Protein 5A1M (pdb70)

InterPro domains:
  IPR007122 Villin/Gelsolin [PR00597] (326-347)
  IPR007122 Villin/Gelsolin [PR00597] (415-431)
  IPR007122 Villin/Gelsolin [PR00597] (436-454)
  IPR007122 Villin/Gelsolin [PR00597] (469-489)
  IPR007122 Villin/Gelsolin [PR00597] (523-543)
  IPR007122 Villin/Gelsolin [PR00597] (582-601)
  IPR007122 Villin/Gelsolin [PR00597] (637-659)
  IPR007122 Villin/Gelsolin [PR00597] (666-685)
  IPR007122 Villin/Gelsolin [PTHR11977] (9-715)
  IPR007122 Villin/Gelsolin [SM00262] (17-114)
  IPR007122 Villin/Gelsolin [SM00262] (135-227)
  IPR007122 Villin/Gelsolin [SM00262] (252-347)
  IPR007122 Villin/Gelsolin [SM00262] (396-489)
  IPR007122 Villin/Gelsolin [SM00262] (510-596)
  IPR007122 Villin/Gelsolin [SM00262] (615-710)
  IPR007123 Gelsolin-like domain [PF00626] (28-107)
  IPR007123 Gelsolin-like domain [PF00626] (147-220)
  IPR007123 Gelsolin-like domain [PF00626] (264-340)
  IPR007123 Gelsolin-like domain [PF00626] (410-482)
  IPR007123 Gelsolin-like domain [PF00626] (526-590)

Structure (mmCIF, N/CA/C/O backbone):
data_5A1M
#
_entry.id   5A1M
#
_cell.length_a   92.510
_cell.length_b   92.510
_cell.length_c   68.910
_cell.angle_alpha   90.00
_cell.angle_beta   90.00
_cell.angle_gamma   90.00
#
_symmetry.space_group_name_H-M   'I 4 2 2'
#
loop_
_entity.id
_entity.type
_entity.pdbx_description
1 polymer ADSEVERIN
2 non-polymer 'CALCIUM ION'
3 water water
#
loop_
_atom_site.group_PDB
_atom_site.id
_atom_site.type_symbol
_atom_site.label_atom_id
_atom_site.label_alt_id
_atom_site.label_comp_id
_atom_site.label_asym_id
_atom_site.label_entity_id
_atom_site.label_seq_id
_atom_site.pdbx_PDB_ins_code
_atom_site.Cartn_x
_atom_site.Cartn_y
_atom_site.Cartn_z
_atom_site.occupancy
_atom_site.B_iso_or_equiv
_atom_site.auth_seq_id
_atom_site.auth_comp_id
_atom_site.auth_asym_id
_atom_site.auth_atom_id
_atom_site.pdbx_PDB_model_num
ATOM 1 N N . LYS A 1 1 ? 40.051 26.785 2.449 1.00 41.65 247 LYS A N 1
ATOM 2 C CA . LYS A 1 1 ? 38.941 27.737 2.559 1.00 40.00 247 LYS A CA 1
ATOM 3 C C . LYS A 1 1 ? 39.082 28.664 3.758 1.00 40.72 247 LYS A C 1
ATOM 4 O O . LYS A 1 1 ? 39.612 28.240 4.787 1.00 40.36 247 LYS A O 1
ATOM 10 N N . MET A 1 2 ? 38.630 29.935 3.624 1.00 34.42 248 MET A N 1
ATOM 11 C CA . MET A 1 2 ? 38.793 30.915 4.705 1.00 32.06 248 MET A CA 1
ATOM 12 C C . MET A 1 2 ? 37.531 31.139 5.562 1.00 31.41 248 MET A C 1
ATOM 13 O O . MET A 1 2 ? 36.471 31.527 5.068 1.00 31.82 248 MET A O 1
ATOM 18 N N . ALA A 1 3 ? 37.695 30.901 6.860 1.00 23.10 249 ALA A N 1
ATOM 19 C CA . ALA A 1 3 ? 36.661 31.037 7.873 1.00 20.60 249 ALA A CA 1
ATOM 20 C C . ALA A 1 3 ? 36.486 32.489 8.336 1.00 20.61 249 ALA A C 1
ATOM 21 O O . ALA A 1 3 ? 37.403 33.311 8.200 1.00 19.22 249 ALA A O 1
ATOM 23 N N . LYS A 1 4 ? 35.308 32.790 8.905 1.00 14.22 250 LYS A N 1
ATOM 24 C CA . LYS A 1 4 ? 34.993 34.106 9.450 1.00 13.48 250 LYS A CA 1
ATOM 25 C C . LYS A 1 4 ? 34.393 33.928 10.846 1.00 16.04 250 LYS A C 1
ATOM 26 O O . LYS A 1 4 ? 33.668 32.965 11.076 1.00 14.87 250 LYS A O 1
ATOM 32 N N . LEU A 1 5 ? 34.696 34.852 11.766 1.00 11.61 251 LEU A N 1
ATOM 33 C CA . LEU A 1 5 ? 34.220 34.794 13.142 1.00 10.66 251 LEU A CA 1
ATOM 34 C C . LEU A 1 5 ? 33.228 35.916 13.432 1.00 15.35 251 LEU A C 1
ATOM 35 O O . LEU A 1 5 ? 33.518 37.094 13.195 1.00 15.74 251 LEU A O 1
ATOM 40 N N . TYR A 1 6 ? 32.051 35.530 13.959 1.00 11.44 252 TYR A N 1
ATOM 41 C CA . TYR A 1 6 ? 30.966 36.448 14.290 1.00 10.85 252 TYR A CA 1
ATOM 42 C C . TYR A 1 6 ? 30.628 36.375 15.758 1.00 13.79 252 TYR A C 1
ATOM 43 O O . TYR A 1 6 ? 30.727 35.306 16.357 1.00 12.75 252 TYR A O 1
ATOM 52 N N . MET A 1 7 ? 30.167 37.494 16.320 1.00 10.63 253 MET A N 1
ATOM 53 C CA . MET A 1 7 ? 29.684 37.562 17.697 1.00 9.99 253 MET A CA 1
ATOM 54 C C . MET A 1 7 ? 28.158 37.674 17.678 1.00 14.37 253 MET A C 1
ATOM 55 O O . MET A 1 7 ? 27.600 38.398 16.856 1.00 14.80 253 MET A O 1
ATOM 60 N N . VAL A 1 8 ? 27.496 36.955 18.589 1.00 10.91 254 VAL A N 1
ATOM 61 C CA . VAL A 1 8 ? 26.050 36.988 18.790 1.00 10.95 254 VAL A CA 1
ATOM 62 C C . VAL A 1 8 ? 25.905 37.523 20.208 1.00 14.59 254 VAL A C 1
ATOM 63 O O . VAL A 1 8 ? 26.353 36.879 21.167 1.00 12.30 254 VAL A O 1
ATOM 67 N N . SER A 1 9 ? 25.333 38.736 20.338 1.00 12.59 255 SER A N 1
ATOM 68 C CA . SER A 1 9 ? 25.211 39.410 21.631 1.00 12.81 255 SER A CA 1
ATOM 69 C C . SER A 1 9 ? 24.017 40.359 21.688 1.00 16.93 255 SER A C 1
ATOM 70 O O . SER A 1 9 ? 23.657 40.957 20.675 1.00 16.49 255 SER A O 1
ATOM 73 N N . ASP A 1 10 ? 23.421 40.511 22.883 1.00 14.45 256 ASP A N 1
ATOM 74 C CA . ASP A 1 10 ? 22.345 41.484 23.104 1.00 15.16 256 ASP A CA 1
ATOM 75 C C . ASP A 1 10 ? 22.781 42.553 24.121 1.00 19.42 256 ASP A C 1
ATOM 76 O O . ASP A 1 10 ? 21.946 43.302 24.650 1.00 19.11 256 ASP A O 1
ATOM 81 N 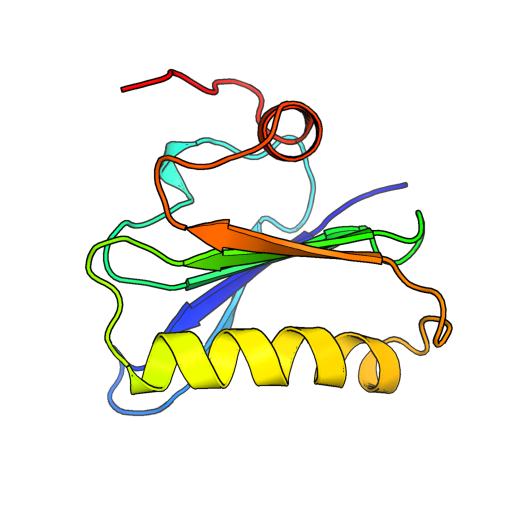N . ALA A 1 11 ? 24.103 42.622 24.378 1.00 15.97 257 ALA A N 1
ATOM 82 C CA . ALA A 1 11 ? 24.716 43.564 25.318 1.00 16.74 257 ALA A CA 1
ATOM 83 C C . ALA A 1 11 ? 24.458 45.034 24.935 1.00 21.06 257 ALA A C 1
ATOM 84 O O . ALA A 1 11 ? 24.522 45.905 25.802 1.00 21.81 257 ALA A O 1
ATOM 86 N N . SER A 1 12 ? 24.119 45.293 23.653 1.00 17.45 258 SER A N 1
ATOM 87 C CA . SER A 1 12 ? 23.801 46.631 23.140 1.00 17.92 258 SER A CA 1
ATOM 88 C C . SER A 1 12 ? 22.341 47.053 23.368 1.00 22.97 258 SER A C 1
ATOM 89 O O . SER A 1 12 ? 21.974 48.181 23.024 1.00 22.65 258 SER A O 1
ATOM 92 N N . GLY A 1 13 ? 21.522 46.153 23.905 1.00 20.67 259 GLY A N 1
ATOM 93 C CA . GLY A 1 13 ? 20.104 46.423 24.132 1.00 22.28 259 GLY A CA 1
ATOM 94 C C . GLY A 1 13 ? 19.206 45.755 23.109 1.00 26.14 259 GLY A C 1
ATOM 95 O O . GLY A 1 13 ? 17.978 45.803 23.229 1.00 27.29 259 GLY A O 1
ATOM 96 N N . SER A 1 14 ? 19.820 45.145 22.081 1.00 21.03 260 SER A N 1
ATOM 97 C CA . SER A 1 14 ? 19.140 44.369 21.047 1.00 20.25 260 SER A CA 1
ATOM 98 C C . SER A 1 14 ? 20.074 43.271 20.552 1.00 19.95 260 SER A C 1
ATOM 99 O O . SER A 1 14 ? 21.293 43.429 20.617 1.00 18.14 260 SER A O 1
ATOM 102 N N . MET A 1 15 ? 19.505 42.161 20.064 1.00 15.23 261 MET A N 1
ATOM 103 C CA . MET A 1 15 ? 20.283 41.026 19.577 1.00 13.29 261 MET A CA 1
ATOM 104 C C . MET A 1 15 ? 20.962 41.355 18.248 1.00 19.06 261 MET A C 1
ATOM 105 O O . MET A 1 15 ? 20.286 41.626 17.254 1.00 19.75 261 MET A O 1
ATOM 110 N N . ARG A 1 16 ? 22.299 41.316 18.241 1.00 15.50 262 ARG A N 1
ATOM 111 C CA . ARG A 1 16 ? 23.097 41.636 17.067 1.00 15.35 262 ARG A CA 1
ATOM 112 C C . ARG A 1 16 ? 24.081 40.515 16.717 1.00 16.98 262 ARG A C 1
ATOM 113 O O . ARG A 1 16 ? 24.672 39.889 17.599 1.00 15.52 262 ARG A O 1
ATOM 121 N N . VAL A 1 17 ? 24.278 40.309 15.418 1.00 13.40 263 VAL A N 1
ATOM 122 C CA . VAL A 1 17 ? 25.263 39.394 14.851 1.00 12.43 263 VAL A CA 1
ATOM 123 C C . VAL A 1 17 ? 26.262 40.322 14.154 1.00 16.81 263 VAL A C 1
ATOM 124 O O . VAL A 1 17 ? 25.900 41.009 13.190 1.00 15.97 263 VAL A O 1
ATOM 128 N N . THR A 1 18 ? 27.489 40.391 14.682 1.00 13.72 264 THR A N 1
ATOM 129 C CA . THR A 1 18 ? 28.521 41.290 14.169 1.00 13.76 264 THR A CA 1
ATOM 130 C C . THR A 1 18 ? 29.788 40.537 13.810 1.00 17.30 264 THR A C 1
ATOM 131 O O . THR A 1 18 ? 30.085 39.515 14.419 1.00 15.02 264 THR A O 1
ATOM 135 N N . VAL A 1 19 ? 30.553 41.054 12.839 1.00 15.07 265 VAL A N 1
ATOM 136 C CA . VAL A 1 19 ? 31.811 40.432 12.425 1.00 14.88 265 VAL A CA 1
ATOM 137 C C . VAL A 1 19 ? 32.900 40.843 13.408 1.00 18.29 265 VAL A C 1
ATOM 138 O O . VAL A 1 19 ? 33.069 42.026 13.674 1.00 17.78 265 VAL A O 1
ATOM 142 N N . VAL A 1 20 ? 33.634 39.881 13.953 1.00 15.20 266 VAL A N 1
ATOM 143 C CA . VAL A 1 20 ? 34.727 40.230 14.865 1.00 16.01 266 VAL A CA 1
ATOM 144 C C . VAL A 1 20 ? 36.102 39.919 14.243 1.00 19.62 266 VAL A C 1
ATOM 145 O O . VAL A 1 20 ? 37.098 40.525 14.636 1.00 19.17 266 VAL A O 1
ATOM 149 N N . ALA A 1 21 ? 36.152 39.004 13.255 1.00 16.48 267 ALA A N 1
ATOM 150 C CA . ALA A 1 21 ? 37.393 38.666 12.542 1.00 16.58 267 ALA A CA 1
ATOM 151 C C . ALA A 1 21 ? 37.060 38.162 11.147 1.00 20.66 267 ALA A C 1
ATOM 152 O O . ALA A 1 21 ? 36.316 37.193 10.989 1.00 18.04 267 ALA A O 1
ATOM 154 N N . GLU A 1 22 ? 37.574 38.867 10.129 1.00 19.72 268 GLU A N 1
ATOM 155 C CA . GLU A 1 22 ? 37.297 38.562 8.727 1.00 20.56 268 GLU A CA 1
ATOM 156 C C . GLU A 1 22 ? 37.893 37.258 8.251 1.00 26.96 268 GLU A C 1
ATOM 157 O O . GLU A 1 22 ? 37.282 36.572 7.430 1.00 28.00 268 GLU A O 1
ATOM 163 N N . GLU A 1 23 ? 39.096 36.915 8.745 1.00 24.20 269 GLU A N 1
ATOM 164 C CA . GLU A 1 23 ? 39.795 35.705 8.333 1.00 24.41 269 GLU A CA 1
ATOM 165 C C . GLU A 1 23 ? 40.540 35.024 9.460 1.00 27.51 269 GLU A C 1
ATOM 166 O O . GLU A 1 23 ? 41.096 35.680 10.352 1.00 26.43 269 GLU A O 1
ATOM 172 N N . ASN A 1 24 ? 40.621 33.694 9.356 1.00 23.99 270 ASN A N 1
ATOM 173 C CA . ASN A 1 24 ? 41.400 32.866 10.264 1.00 23.73 270 ASN A CA 1
ATOM 174 C C . ASN A 1 24 ? 42.884 32.926 9.814 1.00 27.92 270 ASN A C 1
ATOM 175 O O . ASN A 1 24 ? 43.135 33.253 8.658 1.00 28.18 270 ASN A O 1
ATOM 180 N N . PRO A 1 25 ? 43.876 32.652 10.686 1.00 24.33 271 PRO A N 1
ATOM 181 C CA . PRO A 1 25 ? 43.768 32.228 12.093 1.00 22.84 271 PRO A CA 1
ATOM 182 C C . PRO A 1 25 ? 43.283 33.329 13.015 1.00 22.79 271 PRO A C 1
ATOM 183 O O . PRO A 1 25 ? 43.602 34.508 12.828 1.00 22.53 271 PRO A O 1
ATOM 187 N N . PHE A 1 26 ? 42.469 32.930 13.986 1.00 16.06 272 PHE A N 1
ATOM 188 C CA . PHE A 1 26 ? 41.890 33.836 14.965 1.00 14.59 272 PHE A CA 1
ATOM 189 C C . PHE A 1 26 ? 42.735 33.839 16.229 1.00 18.87 272 PHE A C 1
ATOM 190 O O . PHE A 1 26 ? 43.605 32.988 16.390 1.00 18.82 272 PHE A O 1
ATOM 198 N N . SER A 1 27 ? 42.477 34.803 17.122 1.00 15.79 273 SER A N 1
ATOM 199 C CA . SER A 1 27 ? 43.132 34.894 18.424 1.00 15.31 273 SER A CA 1
ATOM 200 C C . SER A 1 27 ? 42.123 34.429 19.464 1.00 18.19 273 SER A C 1
ATOM 201 O O . SER A 1 27 ? 40.944 34.775 19.370 1.00 17.13 273 SER A O 1
ATOM 204 N N . MET A 1 28 ? 42.572 33.622 20.437 1.00 14.85 274 MET A N 1
ATOM 205 C CA . MET A 1 28 ? 41.696 33.089 21.476 1.00 14.29 274 MET A CA 1
ATOM 206 C C . MET A 1 28 ? 40.953 34.199 22.248 1.00 19.25 274 MET A C 1
ATOM 207 O O . MET A 1 28 ? 39.793 34.002 22.609 1.00 18.60 274 MET A O 1
ATOM 212 N N . ALA A 1 29 ? 41.605 35.372 22.443 1.00 17.26 275 ALA A N 1
ATOM 213 C CA . ALA A 1 29 ? 41.048 36.531 23.161 1.00 18.06 275 ALA A CA 1
ATOM 214 C C . ALA A 1 29 ? 39.779 37.101 22.508 1.00 20.04 275 ALA A C 1
ATOM 215 O O . ALA A 1 29 ? 39.015 37.807 23.170 1.00 19.29 275 ALA A O 1
ATOM 217 N N . MET A 1 30 ? 39.552 36.785 21.217 1.00 15.37 276 MET A N 1
ATOM 218 C CA . MET A 1 30 ? 38.361 37.212 20.481 1.00 14.26 276 MET A CA 1
ATOM 219 C C . MET A 1 30 ? 37.093 36.573 21.063 1.00 17.83 276 MET A C 1
ATOM 220 O O . MET A 1 30 ? 36.022 37.154 20.952 1.00 16.78 276 MET A O 1
ATOM 225 N N . LEU A 1 31 ? 37.215 35.385 21.685 1.00 14.79 277 LEU A N 1
ATOM 226 C CA . LEU A 1 31 ? 36.079 34.692 22.295 1.00 13.75 277 LEU A CA 1
ATOM 227 C C . LEU A 1 31 ? 35.822 35.253 23.689 1.00 20.07 277 LEU A C 1
ATOM 228 O O . LEU A 1 31 ? 36.599 35.009 24.617 1.00 23.41 277 LEU A O 1
ATOM 233 N N . LEU A 1 32 ? 34.756 36.045 23.823 1.00 14.60 278 LEU A N 1
ATOM 234 C CA . LEU A 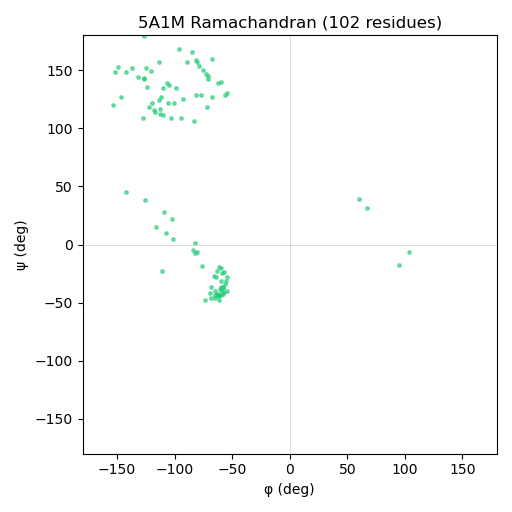1 32 ? 34.387 36.686 25.086 1.00 13.85 278 LEU A CA 1
ATOM 235 C C . LEU A 1 32 ? 33.415 35.814 25.845 1.00 15.15 278 LEU A C 1
ATOM 236 O O . LEU A 1 32 ? 32.372 35.445 25.307 1.00 13.34 278 LEU A O 1
ATOM 241 N N . SER A 1 33 ? 33.751 35.490 27.109 1.00 12.01 279 SER A N 1
ATOM 242 C CA . SER A 1 33 ? 32.932 34.626 27.962 1.00 11.71 279 SER A CA 1
ATOM 243 C C . SER A 1 33 ? 31.472 35.063 28.133 1.00 15.90 279 SER A C 1
ATOM 244 O O . SER A 1 33 ? 30.614 34.219 28.365 1.00 15.21 279 SER A O 1
ATOM 247 N N . GLU A 1 34 ? 31.188 36.372 28.019 1.00 13.48 280 GLU A N 1
ATOM 248 C CA . GLU A 1 34 ? 29.840 36.927 28.198 1.00 13.19 280 GLU A CA 1
ATOM 249 C C . GLU A 1 34 ? 28.945 36.816 26.956 1.00 15.22 280 GLU A C 1
ATOM 250 O O . GLU A 1 34 ? 27.771 37.176 27.029 1.00 15.51 280 GLU A O 1
ATOM 256 N N . GLU A 1 35 ? 29.503 36.379 25.804 1.00 11.43 281 GLU A N 1
ATOM 257 C CA . GLU A 1 35 ? 28.757 36.336 24.543 1.00 10.26 281 GLU A CA 1
ATOM 258 C C . GLU A 1 35 ? 28.795 34.973 23.869 1.00 13.52 281 GLU A C 1
ATOM 259 O O . GLU A 1 35 ? 29.432 34.055 24.362 1.00 12.78 281 GLU A O 1
ATOM 265 N N . CYS A 1 36 ? 28.117 34.859 22.714 1.00 10.51 282 CYS A N 1
ATOM 266 C CA . CYS A 1 36 ? 28.161 33.674 21.875 1.00 9.74 282 CYS A CA 1
ATOM 267 C C . CYS A 1 36 ? 28.847 34.058 20.582 1.00 12.83 282 CYS A C 1
ATOM 268 O O . CYS A 1 36 ? 28.926 35.249 20.241 1.00 12.19 282 CYS A O 1
ATOM 271 N N . PHE A 1 37 ? 29.412 33.065 19.895 1.00 8.55 283 PHE A N 1
ATOM 272 C CA . PHE A 1 37 ? 30.129 33.303 18.655 1.00 8.66 283 PHE A CA 1
ATOM 273 C C . PHE A 1 37 ? 29.777 32.252 17.619 1.00 12.56 283 PHE A C 1
ATOM 274 O O . PHE A 1 37 ? 29.432 31.130 17.975 1.00 12.51 283 PHE A O 1
ATOM 282 N N . ILE A 1 38 ? 29.860 32.627 16.340 1.00 9.30 284 ILE A N 1
ATOM 283 C CA . ILE A 1 38 ? 29.658 31.722 15.216 1.00 9.49 284 ILE A CA 1
ATOM 284 C C . ILE A 1 38 ? 30.957 31.722 14.432 1.00 12.45 284 ILE A C 1
ATOM 285 O O . ILE A 1 38 ? 31.407 32.782 13.992 1.00 12.60 284 ILE A O 1
ATOM 290 N N . LEU A 1 39 ? 31.567 30.549 14.274 1.00 9.12 285 LEU A N 1
ATOM 291 C CA . LEU A 1 39 ? 32.756 30.428 13.436 1.00 9.53 285 LEU A CA 1
ATOM 292 C C . LEU A 1 39 ? 32.247 29.785 12.152 1.00 13.22 285 LEU A C 1
ATOM 293 O O . LEU A 1 39 ? 31.835 28.617 12.148 1.00 12.67 285 LEU A O 1
ATOM 298 N N . ASP A 1 40 ? 32.203 30.578 11.078 1.00 9.96 286 ASP A N 1
ATOM 299 C CA . ASP A 1 40 ? 31.700 30.117 9.801 1.00 10.00 286 ASP A CA 1
ATOM 300 C C . ASP A 1 40 ? 32.785 29.617 8.868 1.00 14.34 286 ASP A C 1
ATOM 301 O O . ASP A 1 40 ? 33.543 30.404 8.307 1.00 14.64 286 ASP A O 1
ATOM 306 N N . HIS A 1 41 ? 32.815 28.300 8.656 1.00 11.88 287 HIS A N 1
ATOM 307 C CA . HIS A 1 41 ? 33.690 27.668 7.672 1.00 12.59 287 HIS A CA 1
ATOM 308 C C . HIS A 1 41 ? 32.799 26.823 6.743 1.00 15.86 287 HIS A C 1
ATOM 309 O O . HIS A 1 41 ? 33.170 25.712 6.353 1.00 14.75 287 HI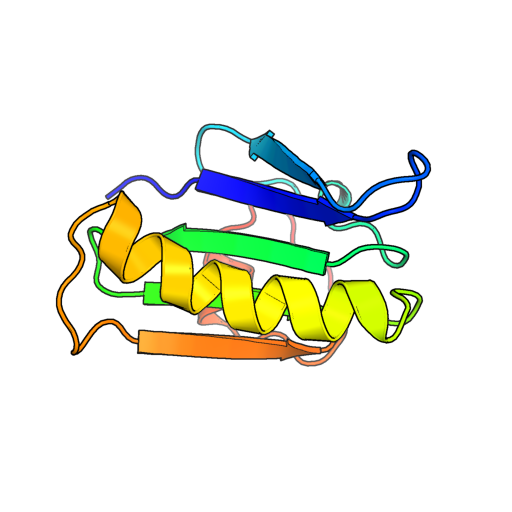S A O 1
ATOM 316 N N . GLY A 1 42 ? 31.612 27.361 6.439 1.00 13.48 288 GLY A N 1
ATOM 317 C CA . GLY A 1 42 ? 30.584 26.731 5.619 1.00 13.60 288 GLY A CA 1
ATOM 318 C C . GLY A 1 42 ? 31.046 26.295 4.244 1.00 18.45 288 GLY A C 1
ATOM 319 O O . GLY A 1 42 ? 30.544 25.300 3.723 1.00 17.41 288 GLY A O 1
ATOM 320 N N . ALA A 1 43 ? 32.008 27.018 3.638 1.00 17.08 289 ALA A N 1
ATOM 321 C CA . ALA A 1 43 ? 32.527 26.643 2.314 1.00 18.58 289 ALA A CA 1
ATOM 322 C C . ALA A 1 43 ? 33.237 25.277 2.400 1.00 22.56 289 ALA A C 1
ATOM 323 O O . ALA A 1 43 ? 33.238 24.529 1.425 1.00 22.97 289 ALA A O 1
ATOM 325 N N . ALA A 1 44 ? 33.782 24.943 3.593 1.00 17.63 290 ALA A N 1
ATOM 326 C CA . ALA A 1 44 ? 34.422 23.666 3.887 1.00 17.72 290 ALA A CA 1
ATOM 327 C C . ALA A 1 44 ? 33.486 22.753 4.705 1.00 20.47 290 ALA A C 1
ATOM 328 O O . ALA A 1 44 ? 33.949 21.810 5.359 1.00 20.09 290 ALA A O 1
ATOM 330 N N . LYS A 1 45 ? 32.158 23.025 4.636 1.00 15.98 291 LYS A N 1
ATOM 331 C CA . LYS A 1 45 ? 31.085 22.220 5.229 1.00 15.64 291 LYS A CA 1
ATOM 332 C C . LYS A 1 45 ? 31.048 22.185 6.764 1.00 17.41 291 LYS A C 1
ATOM 333 O O . LYS A 1 45 ? 30.607 21.188 7.356 1.00 17.30 291 LYS A O 1
ATOM 339 N N . GLN A 1 46 ? 31.467 23.268 7.413 1.00 12.61 292 GLN A N 1
ATOM 340 C CA . GLN A 1 46 ? 31.513 23.266 8.865 1.00 12.54 292 GLN A CA 1
ATOM 341 C C . GLN A 1 46 ? 31.212 24.631 9.479 1.00 14.54 292 GLN A C 1
ATOM 342 O O . GLN A 1 46 ? 31.835 25.619 9.132 1.00 13.75 292 GLN A O 1
ATOM 348 N N . ILE A 1 47 ? 30.263 24.666 10.404 1.00 10.11 293 ILE A N 1
ATOM 349 C CA . ILE A 1 47 ? 29.915 25.855 11.181 1.00 8.76 293 ILE A CA 1
ATOM 350 C C . ILE A 1 47 ? 29.985 25.458 12.662 1.00 12.50 293 ILE A C 1
ATOM 351 O O . ILE A 1 47 ? 29.598 24.344 13.023 1.00 11.45 293 ILE A O 1
ATOM 356 N N . PHE A 1 48 ? 30.468 26.371 13.513 1.00 10.04 294 PHE A N 1
ATOM 357 C CA . PHE A 1 48 ? 30.548 26.116 14.946 1.00 10.21 294 PHE A CA 1
ATOM 358 C C . PHE A 1 48 ? 29.798 27.197 15.704 1.00 12.05 294 PHE A C 1
ATOM 359 O O . PHE A 1 48 ? 29.960 28.385 15.416 1.00 11.61 294 PHE A O 1
ATOM 367 N N . VAL A 1 49 ? 29.008 26.785 16.693 1.00 9.43 295 VAL A N 1
ATOM 368 C CA . VAL A 1 49 ? 28.324 27.699 17.596 1.00 8.76 295 VAL A CA 1
ATOM 369 C C . VAL A 1 49 ? 29.123 27.580 18.888 1.00 13.69 295 VAL A C 1
ATOM 370 O O . VAL A 1 49 ? 29.218 26.487 19.446 1.00 13.69 295 VAL A O 1
ATOM 374 N N . TRP A 1 50 ? 29.664 28.692 19.376 1.00 9.98 296 TRP A N 1
ATOM 375 C CA . TRP A 1 50 ? 30.422 28.697 20.630 1.00 10.53 296 TRP A CA 1
ATOM 376 C C . TRP A 1 50 ? 29.634 29.513 21.650 1.00 13.29 296 TRP A C 1
ATOM 377 O O . TRP A 1 50 ? 29.291 30.667 21.382 1.00 12.03 296 TRP A O 1
ATOM 388 N N . LYS A 1 51 ? 29.322 28.907 22.800 1.00 9.90 297 LYS A N 1
ATOM 389 C CA . LYS A 1 51 ? 28.525 29.570 23.824 1.00 9.82 297 LYS A CA 1
ATOM 390 C C . LYS A 1 51 ? 29.343 29.918 25.067 1.00 14.49 297 LYS A C 1
ATOM 391 O O . LYS A 1 51 ? 29.747 29.023 25.827 1.00 13.85 297 LYS A O 1
ATOM 397 N N . GLY A 1 52 ? 29.546 31.211 25.279 1.00 11.98 298 GLY A N 1
ATOM 398 C CA . GLY A 1 52 ? 30.274 31.708 26.434 1.00 12.10 298 GLY A CA 1
ATOM 399 C C . GLY A 1 52 ? 29.599 31.279 27.717 1.00 16.64 298 GLY A C 1
ATOM 400 O O . GLY A 1 52 ? 28.368 31.263 27.795 1.00 16.16 298 GLY A O 1
ATOM 401 N N . LYS A 1 53 ? 30.397 30.895 28.722 1.00 14.73 299 LYS A N 1
ATOM 402 C CA . LYS A 1 53 ? 29.868 30.429 30.015 1.00 14.51 299 LYS A CA 1
ATOM 403 C C . LYS A 1 53 ? 28.984 31.477 30.709 1.00 19.04 299 LYS A C 1
ATOM 404 O O . LYS A 1 53 ? 28.136 31.120 31.523 1.00 19.49 299 LYS A O 1
ATOM 410 N N . ASP A 1 54 ? 29.198 32.763 30.383 1.00 15.85 300 ASP A N 1
ATOM 411 C CA . ASP A 1 54 ? 28.465 33.873 30.964 1.00 16.53 300 ASP A CA 1
ATOM 412 C C . ASP A 1 54 ? 27.460 34.512 29.982 1.00 18.80 300 ASP A C 1
ATOM 413 O O . ASP A 1 54 ? 26.860 35.534 30.311 1.00 18.09 300 ASP A O 1
ATOM 418 N N . ALA A 1 55 ? 27.228 33.869 28.811 1.00 14.10 301 ALA A N 1
ATOM 419 C CA . ALA A 1 55 ? 26.226 34.334 27.858 1.00 13.18 301 ALA A CA 1
ATOM 420 C C . ALA A 1 55 ? 24.848 34.026 28.442 1.00 16.87 301 ALA A C 1
ATOM 421 O O . ALA A 1 55 ? 24.694 33.059 29.195 1.00 16.65 301 ALA A O 1
ATOM 423 N N . ASN A 1 56 ? 23.871 34.884 28.154 1.00 13.06 302 ASN A N 1
ATOM 424 C CA . ASN A 1 56 ? 22.531 34.725 28.688 1.00 13.52 302 ASN A CA 1
ATOM 425 C C . ASN A 1 56 ? 21.659 33.767 27.838 1.00 16.95 302 ASN A C 1
ATOM 426 O O . ASN A 1 56 ? 22.041 33.470 26.700 1.00 15.46 302 ASN A O 1
ATOM 431 N N . PRO A 1 57 ? 20.494 33.292 28.344 1.00 14.98 303 PRO A N 1
ATOM 432 C CA . PRO A 1 57 ? 19.670 32.359 27.551 1.00 14.93 303 PRO A CA 1
ATOM 433 C C . PRO A 1 57 ? 19.225 32.879 26.181 1.00 16.69 303 PRO A C 1
ATOM 434 O O . PRO A 1 57 ? 19.177 32.094 25.234 1.00 14.52 303 PRO A O 1
ATOM 438 N N . GLN A 1 58 ? 18.904 34.188 26.069 1.00 13.82 304 GLN A N 1
ATOM 439 C CA . GLN A 1 58 ? 18.479 34.802 24.801 1.00 13.55 304 GLN A CA 1
ATOM 440 C C . GLN A 1 58 ? 19.592 34.703 23.760 1.00 15.35 304 GLN A C 1
ATOM 441 O O . GLN A 1 58 ? 19.330 34.366 22.610 1.00 13.77 304 GLN A O 1
ATOM 447 N N . GLU A 1 59 ? 20.840 34.986 24.170 1.00 11.61 305 GLU A N 1
ATOM 448 C CA . GLU A 1 59 ? 22.010 34.923 23.289 1.00 10.91 305 GLU A CA 1
ATOM 449 C C . GLU A 1 59 ? 22.273 33.493 22.831 1.00 13.90 305 GLU A C 1
ATOM 450 O O . GLU A 1 59 ? 22.542 33.266 21.657 1.00 12.21 305 GLU A O 1
ATOM 456 N N . ARG A 1 60 ? 22.171 32.528 23.765 1.00 12.00 306 ARG A N 1
ATOM 457 C CA . ARG A 1 60 ? 22.394 31.110 23.479 1.00 10.89 306 ARG A CA 1
ATOM 458 C C . ARG A 1 60 ? 21.391 30.601 22.441 1.00 13.89 306 ARG A C 1
ATOM 459 O O . ARG A 1 60 ? 21.799 29.948 21.480 1.00 13.30 306 ARG A O 1
ATOM 467 N N . LYS A 1 61 ? 20.096 30.963 22.592 1.00 10.55 307 LYS A N 1
ATOM 468 C CA . LYS A 1 61 ? 19.044 30.600 21.633 1.00 10.99 307 LYS A CA 1
ATOM 469 C C . LYS A 1 61 ? 19.278 31.268 20.275 1.00 14.28 307 LYS A C 1
ATOM 470 O O . LYS A 1 61 ? 19.170 30.604 19.243 1.00 13.34 307 LYS A O 1
ATOM 476 N N . ALA A 1 62 ? 19.590 32.587 20.282 1.00 11.47 308 ALA A N 1
ATOM 477 C CA . ALA A 1 62 ? 19.860 33.358 19.069 1.00 11.68 308 ALA A CA 1
ATOM 478 C C . ALA A 1 62 ? 21.045 32.789 18.299 1.00 13.83 308 ALA A C 1
ATOM 479 O O . ALA A 1 62 ? 20.968 32.716 17.077 1.00 12.35 308 ALA A O 1
ATOM 481 N N . ALA A 1 63 ? 22.118 32.351 18.998 1.00 10.38 309 ALA A N 1
ATOM 482 C CA . ALA A 1 63 ? 23.300 31.766 18.346 1.00 10.26 309 ALA A CA 1
ATOM 483 C C . ALA A 1 63 ? 22.938 30.462 17.604 1.00 12.82 309 ALA A C 1
ATOM 484 O O . ALA A 1 63 ? 23.357 30.278 16.465 1.00 11.86 309 ALA A O 1
ATOM 486 N N . MET A 1 64 ? 22.109 29.601 18.231 1.00 9.82 310 MET A N 1
ATOM 487 C CA . MET A 1 64 ? 21.638 28.343 17.630 1.00 9.40 310 MET A CA 1
ATOM 488 C C . MET A 1 64 ? 20.833 28.637 16.351 1.00 13.41 310 MET A C 1
ATOM 489 O O . MET A 1 64 ? 21.110 28.062 15.297 1.00 12.64 310 MET A O 1
ATOM 494 N N . LYS A 1 65 ? 19.890 29.584 16.437 1.00 10.79 311 LYS A N 1
ATOM 495 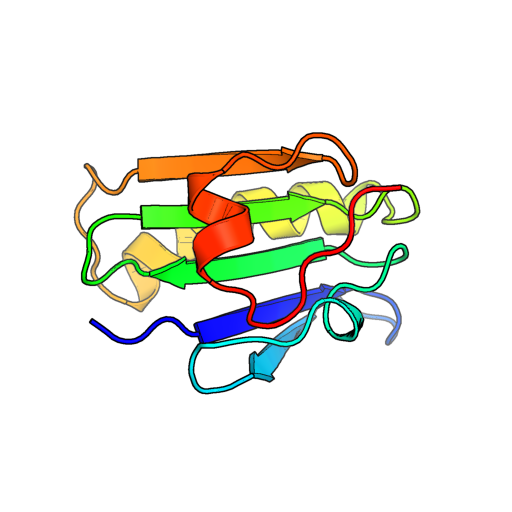C CA . LYS A 1 65 ? 19.068 30.011 15.301 1.00 11.45 311 LYS A CA 1
ATOM 496 C C . LYS A 1 65 ? 19.942 30.609 14.191 1.00 13.82 311 LYS A C 1
ATOM 497 O O . LYS A 1 65 ? 19.744 30.259 13.029 1.00 13.71 311 LYS A O 1
ATOM 503 N N . THR A 1 66 ? 20.935 31.461 14.552 1.00 10.76 312 THR A N 1
ATOM 504 C CA . THR A 1 66 ? 21.847 32.121 13.602 1.00 10.84 312 THR A CA 1
ATOM 505 C C . THR A 1 66 ? 22.636 31.128 12.739 1.00 14.18 312 THR A C 1
ATOM 506 O O . THR A 1 66 ? 22.750 31.353 11.533 1.00 12.54 312 THR A O 1
ATOM 510 N N . ALA A 1 67 ? 23.155 30.030 13.336 1.00 11.61 313 ALA A N 1
ATOM 511 C CA . ALA A 1 67 ? 23.901 29.014 12.593 1.00 12.08 313 ALA A CA 1
ATOM 512 C C . ALA A 1 67 ? 23.045 28.448 11.460 1.00 14.34 313 ALA A C 1
ATOM 513 O O . ALA A 1 67 ? 23.526 28.278 10.340 1.00 13.20 313 ALA A O 1
ATOM 515 N N . GLU A 1 68 ? 21.749 28.221 11.747 1.00 11.58 314 GLU A N 1
ATOM 516 C CA . GLU A 1 68 ? 20.790 27.732 10.771 1.00 12.52 314 GLU A CA 1
ATOM 517 C C . GLU A 1 68 ? 20.506 28.801 9.713 1.00 16.23 314 GLU A C 1
ATOM 518 O O . GLU A 1 68 ? 20.473 28.488 8.525 1.00 15.91 314 GLU A O 1
ATOM 524 N N . GLU A 1 69 ? 20.369 30.071 10.134 1.00 13.91 315 GLU A N 1
ATOM 525 C CA . GLU A 1 69 ? 20.153 31.191 9.212 1.00 14.58 315 GLU A CA 1
ATOM 526 C C . GLU A 1 69 ? 21.296 31.333 8.215 1.00 17.60 315 GLU A C 1
ATOM 527 O O . GLU A 1 69 ? 21.050 31.670 7.059 1.00 16.70 315 GLU A O 1
ATOM 533 N N . PHE A 1 70 ? 22.542 31.067 8.659 1.00 14.45 316 PHE A N 1
ATOM 534 C CA . PHE A 1 70 ? 23.730 31.131 7.798 1.00 14.81 316 PHE A CA 1
ATOM 535 C C . PHE A 1 70 ? 23.620 30.197 6.594 1.00 17.54 316 PHE A C 1
ATOM 536 O O . PHE A 1 70 ? 24.026 30.560 5.494 1.00 16.34 316 PHE A O 1
ATOM 544 N N . LEU A 1 71 ? 23.032 29.008 6.789 1.00 15.72 317 LEU A N 1
ATOM 545 C CA . LEU A 1 71 ? 22.832 28.051 5.693 1.00 16.88 317 LEU A CA 1
ATOM 546 C C . LEU A 1 71 ? 21.973 28.670 4.595 1.00 20.41 317 LEU A C 1
ATOM 547 O O . LEU A 1 71 ? 22.318 28.563 3.420 1.00 19.18 317 LEU A O 1
ATOM 552 N N . GLN A 1 72 ? 20.896 29.373 4.985 1.00 17.06 318 GLN A N 1
ATOM 553 C CA . GLN A 1 72 ? 20.000 30.040 4.048 1.00 18.36 318 GLN A CA 1
ATOM 554 C C . GLN A 1 72 ? 20.633 31.287 3.444 1.00 23.06 318 GLN A C 1
ATOM 555 O O . GLN A 1 72 ? 20.606 31.455 2.226 1.00 24.14 318 GLN A O 1
ATOM 561 N N . GLN A 1 73 ? 21.227 32.140 4.295 1.00 18.85 319 GLN A N 1
ATOM 562 C CA . GLN A 1 73 ? 21.842 33.403 3.904 1.00 19.25 319 GLN A CA 1
ATOM 563 C C . GLN A 1 73 ? 23.051 33.243 3.002 1.00 22.78 319 GLN A C 1
ATOM 564 O O . GLN A 1 73 ? 23.178 34.016 2.065 1.00 21.82 319 GLN A O 1
ATOM 570 N N . MET A 1 74 ? 23.909 32.244 3.251 1.00 19.40 320 MET A N 1
ATOM 571 C CA . MET A 1 74 ? 25.103 32.019 2.424 1.00 20.84 320 MET A CA 1
ATOM 572 C C . MET A 1 74 ? 24.943 30.883 1.413 1.00 20.59 320 MET A C 1
ATOM 573 O O . MET A 1 74 ? 25.897 30.546 0.714 1.00 19.05 320 MET A O 1
ATOM 578 N N . ASN A 1 75 ? 23.737 30.312 1.328 1.00 15.45 321 ASN A N 1
ATOM 579 C CA . ASN A 1 75 ? 23.388 29.219 0.417 1.00 15.71 321 ASN A CA 1
ATOM 580 C C . ASN A 1 75 ? 24.251 27.950 0.654 1.00 18.78 321 ASN A C 1
ATOM 581 O O . ASN A 1 75 ? 24.632 27.271 -0.302 1.00 18.45 321 ASN A O 1
ATOM 586 N N . TYR A 1 76 ? 24.536 27.619 1.935 1.00 13.90 322 TYR A N 1
ATOM 587 C CA . TYR A 1 76 ? 25.278 26.391 2.230 1.00 13.55 322 TYR A CA 1
ATOM 588 C C . TYR A 1 76 ? 24.303 25.221 2.134 1.00 17.23 322 TYR A C 1
ATOM 589 O O . TYR A 1 76 ? 23.106 25.411 2.337 1.00 16.97 322 TYR A O 1
ATOM 598 N N . SER A 1 77 ? 24.807 24.018 1.832 1.00 13.95 323 SER A N 1
ATOM 599 C CA . SER A 1 77 ? 23.947 22.843 1.708 1.00 14.94 323 SER A CA 1
ATOM 600 C C . SER A 1 77 ? 23.343 22.425 3.049 1.00 18.27 323 SER A C 1
ATOM 601 O O . SER A 1 77 ? 23.867 22.773 4.101 1.00 16.45 323 SER A O 1
ATOM 604 N N . LYS A 1 78 ? 22.249 21.654 2.997 1.00 18.04 324 LYS A N 1
ATOM 605 C CA . LYS A 1 78 ? 21.569 21.130 4.184 1.00 17.80 324 LYS A CA 1
ATOM 606 C C . LYS A 1 78 ? 22.463 20.189 4.983 1.00 22.78 324 LYS A C 1
ATOM 607 O O . LYS A 1 78 ? 22.228 19.998 6.171 1.00 24.09 324 LYS A O 1
ATOM 613 N N . ASN A 1 79 ? 23.478 19.601 4.333 1.00 19.33 325 ASN A N 1
ATOM 614 C CA . ASN A 1 79 ? 24.421 18.666 4.950 1.00 19.41 325 ASN A CA 1
ATOM 615 C C . ASN A 1 79 ? 25.563 19.332 5.705 1.00 21.50 325 ASN A C 1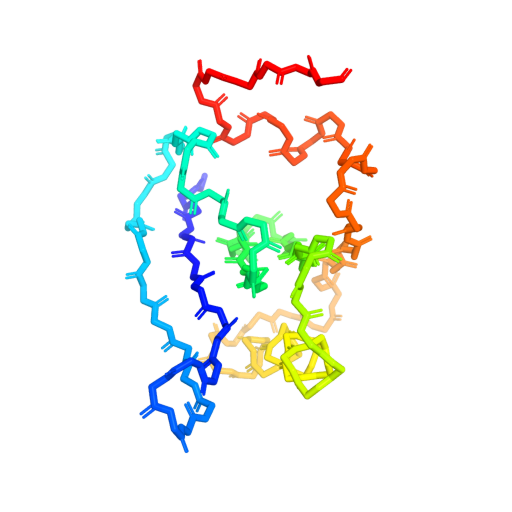
ATOM 616 O O . ASN A 1 79 ? 26.419 18.625 6.239 1.00 22.44 325 ASN A O 1
ATOM 621 N N . THR A 1 80 ? 25.588 20.680 5.755 1.00 15.65 326 THR A N 1
ATOM 622 C CA . THR A 1 80 ? 26.620 21.427 6.478 1.00 13.83 326 THR A CA 1
ATOM 623 C C . THR A 1 80 ? 26.652 20.965 7.934 1.00 15.59 326 THR A C 1
ATOM 624 O O . THR A 1 80 ? 25.608 20.879 8.576 1.00 14.62 326 THR A O 1
ATOM 628 N N . GLN A 1 81 ? 27.840 20.621 8.428 1.00 12.64 327 GLN A N 1
ATOM 629 C CA . GLN A 1 81 ? 27.989 20.177 9.809 1.00 13.56 327 GLN A CA 1
ATOM 630 C C . GLN A 1 81 ? 27.934 21.386 10.746 1.00 15.92 327 GLN A C 1
ATOM 631 O O . GLN A 1 81 ? 28.633 22.374 10.520 1.00 15.53 327 GLN A O 1
ATOM 637 N N . ILE A 1 82 ? 27.086 21.321 11.773 1.00 11.86 328 ILE A N 1
ATOM 638 C CA . ILE A 1 82 ? 27.017 22.384 12.760 1.00 10.83 328 ILE A CA 1
ATOM 639 C C . ILE A 1 82 ? 27.414 21.779 14.101 1.00 14.33 328 ILE A C 1
ATOM 640 O O . ILE A 1 82 ? 26.739 20.866 14.571 1.00 14.69 328 ILE A O 1
ATOM 645 N N . GLN A 1 83 ? 28.537 22.243 14.671 1.00 10.69 329 GLN A N 1
ATOM 646 C CA . GLN A 1 83 ? 29.048 21.795 15.973 1.00 11.55 329 GLN A CA 1
ATOM 647 C C . GLN A 1 83 ? 28.637 22.806 17.019 1.00 14.84 329 GLN A C 1
ATOM 648 O O . GLN A 1 83 ? 28.777 24.004 16.791 1.00 15.46 329 GLN A O 1
ATOM 654 N N . VAL A 1 84 ? 28.141 22.331 18.170 1.00 10.67 330 VAL A N 1
ATOM 655 C CA . VAL A 1 84 ? 27.694 23.205 19.251 1.00 10.55 330 VAL A CA 1
ATOM 656 C C . VAL A 1 84 ? 28.639 23.019 20.406 1.00 15.08 330 VAL A C 1
ATOM 657 O O . VAL A 1 84 ? 28.773 21.906 20.919 1.00 14.64 330 VAL A O 1
ATOM 661 N N . LEU A 1 85 ? 29.355 24.096 20.771 1.00 11.20 331 LEU A N 1
ATOM 662 C CA . LEU A 1 85 ? 30.375 24.030 21.806 1.00 11.92 331 LEU A CA 1
ATOM 663 C C . LEU A 1 85 ? 30.163 24.967 22.976 1.00 15.63 331 LEU A C 1
ATOM 664 O O . LEU A 1 85 ? 30.232 26.182 22.807 1.00 15.06 331 LEU A O 1
ATOM 669 N N . PRO A 1 86 ? 30.008 24.425 24.195 1.00 13.70 332 PRO A N 1
ATOM 670 C CA . PRO A 1 86 ? 29.995 25.305 25.369 1.00 13.79 332 PRO A CA 1
ATOM 671 C C . PRO A 1 86 ? 31.450 25.738 25.617 1.00 17.67 332 PRO A C 1
ATOM 672 O O . PRO A 1 86 ? 32.377 24.976 25.307 1.00 17.91 332 PRO A O 1
ATOM 676 N N . GLU A 1 87 ? 31.664 26.942 26.171 1.00 13.43 333 GLU A N 1
ATOM 677 C CA . GLU A 1 87 ? 33.004 27.402 26.530 1.00 13.45 333 GLU A CA 1
ATOM 678 C C . GLU A 1 87 ? 33.622 26.330 27.457 1.00 19.26 333 GLU A C 1
ATOM 679 O O . GLU A 1 87 ? 32.947 25.866 28.388 1.00 18.23 333 GLU A O 1
ATOM 685 N N . GLY A 1 88 ? 34.849 25.912 27.152 1.00 17.39 334 GLY A N 1
ATOM 686 C CA . GLY A 1 88 ? 35.521 24.866 27.918 1.00 18.87 334 GLY A CA 1
ATOM 687 C C . GLY A 1 88 ? 35.376 23.461 27.350 1.00 22.94 334 GLY A C 1
ATOM 688 O O . GLY A 1 88 ? 36.138 22.564 27.723 1.00 24.80 334 GLY A O 1
ATOM 689 N N . GLY A 1 89 ? 34.399 23.268 26.462 1.00 17.07 335 GLY A N 1
ATOM 690 C CA . GLY A 1 89 ? 34.135 21.987 25.808 1.00 16.28 335 GLY A CA 1
ATOM 691 C C . GLY A 1 89 ? 34.500 21.980 24.338 1.00 19.53 335 GLY A C 1
ATOM 692 O O . GLY A 1 89 ? 33.908 21.225 23.559 1.00 18.99 335 GLY A O 1
ATOM 693 N N . GLU A 1 90 ? 35.480 22.818 23.945 1.00 15.10 336 GLU A N 1
ATOM 694 C CA . GLU A 1 90 ? 35.882 22.967 22.547 1.00 14.48 336 GLU A CA 1
ATOM 695 C C . GLU A 1 90 ? 36.608 21.744 22.052 1.00 19.65 336 GLU A C 1
ATOM 696 O O . GLU A 1 90 ? 37.340 21.100 22.803 1.00 19.12 336 GLU A O 1
ATOM 702 N N . THR A 1 91 ? 36.387 21.427 20.779 1.00 17.25 337 THR A N 1
ATOM 703 C CA . THR A 1 91 ? 36.990 20.293 20.090 1.00 17.74 337 THR A CA 1
ATOM 704 C C . THR A 1 91 ? 38.333 20.675 19.438 1.00 20.55 337 THR A C 1
ATOM 705 O O . THR A 1 91 ? 38.515 21.848 19.096 1.00 18.65 337 THR A O 1
ATOM 709 N N . PRO A 1 92 ? 39.233 19.688 19.176 1.00 18.63 338 PRO A N 1
ATOM 710 C CA . PRO A 1 92 ? 40.505 19.999 18.488 1.00 18.65 338 PRO A CA 1
ATOM 711 C C . PRO A 1 92 ? 40.307 20.728 17.158 1.00 21.21 338 PRO A C 1
ATOM 712 O O . PRO A 1 92 ? 41.037 21.671 16.879 1.00 20.01 338 PRO A O 1
ATOM 716 N N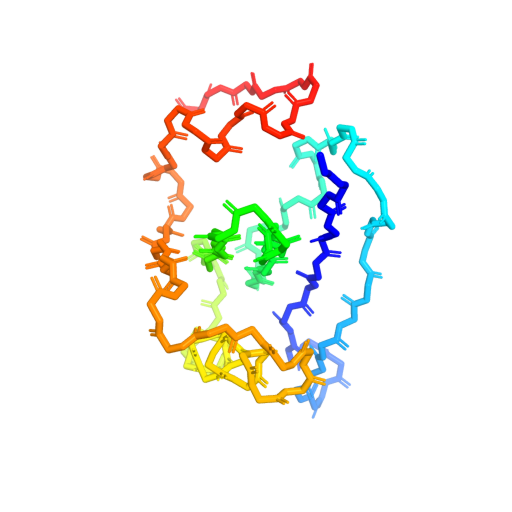 . ILE A 1 93 ? 39.285 20.328 16.360 1.00 19.30 339 ILE A N 1
ATOM 717 C CA . ILE A 1 93 ? 38.981 20.959 15.067 1.00 19.05 339 ILE A CA 1
ATOM 718 C C . ILE A 1 93 ? 38.629 22.458 15.229 1.00 18.71 339 ILE A C 1
ATOM 719 O O . ILE A 1 93 ? 39.042 23.264 14.398 1.00 17.22 339 ILE A O 1
ATOM 724 N N . PHE A 1 94 ? 37.897 22.828 16.301 1.00 13.90 340 PHE A N 1
ATOM 725 C CA . PHE A 1 94 ? 37.557 24.230 16.573 1.00 12.07 340 PHE A CA 1
ATOM 726 C C . PHE A 1 94 ? 38.818 25.009 16.962 1.00 15.84 340 PHE A C 1
ATOM 727 O O . PHE A 1 94 ? 39.056 26.097 16.441 1.00 14.10 340 PHE A O 1
ATOM 735 N N . LYS A 1 95 ? 39.642 24.422 17.858 1.00 13.96 341 LYS A N 1
ATOM 736 C CA . LYS A 1 95 ? 40.895 2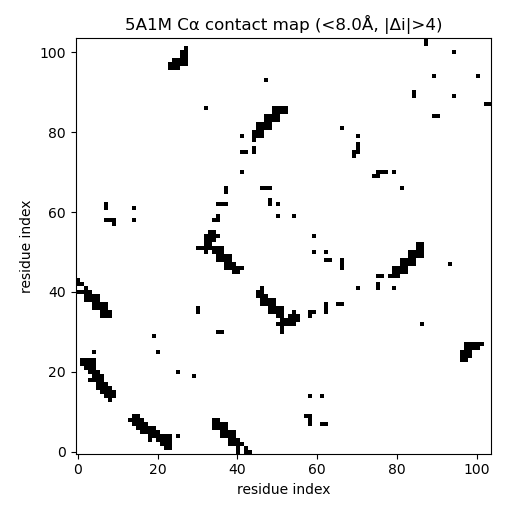5.024 18.341 1.00 14.06 341 LYS A CA 1
ATOM 737 C C . LYS A 1 95 ? 41.887 25.287 17.210 1.00 19.14 341 LYS A C 1
ATOM 738 O O . LYS A 1 95 ? 42.657 26.241 17.296 1.00 19.31 341 LYS A O 1
ATOM 744 N N . GLN A 1 96 ? 41.856 24.442 16.155 1.00 16.93 342 GLN A N 1
ATOM 745 C CA . GLN A 1 96 ? 42.704 24.482 14.955 1.00 17.60 342 GLN A CA 1
ATOM 746 C C . GLN A 1 96 ? 42.606 25.829 14.196 1.00 19.30 342 GLN A C 1
ATOM 747 O O . GLN A 1 96 ? 43.544 26.190 13.488 1.00 18.71 342 GLN A O 1
ATOM 753 N N . PHE A 1 97 ? 41.487 26.574 14.364 1.00 14.28 343 PHE A N 1
ATOM 754 C CA . PHE A 1 97 ? 41.286 27.889 13.730 1.00 13.83 343 PHE A CA 1
ATOM 755 C C . PHE A 1 97 ? 41.990 29.027 14.468 1.00 16.99 343 PHE A C 1
ATOM 756 O O . PHE A 1 97 ? 41.975 30.165 13.998 1.00 15.41 343 PHE A O 1
ATOM 764 N N . PHE A 1 98 ? 42.565 28.729 15.643 1.00 13.99 344 PHE A N 1
ATOM 765 C CA . PHE A 1 98 ? 43.198 29.723 16.497 1.00 13.62 344 PHE A CA 1
ATOM 766 C C . PHE A 1 98 ? 44.703 29.543 16.533 1.00 18.70 344 PHE A C 1
ATOM 767 O O . PHE A 1 98 ? 45.197 28.417 16.653 1.00 18.67 344 PHE A O 1
ATOM 775 N N . LYS A 1 99 ? 45.428 30.659 16.402 1.00 14.88 345 LYS A N 1
ATOM 776 C CA . LYS A 1 99 ? 46.896 30.671 16.414 1.00 15.91 345 LYS A CA 1
ATOM 777 C C . LYS A 1 99 ? 47.497 30.510 17.817 1.00 19.73 345 LYS A C 1
ATOM 778 O O . LYS A 1 99 ? 48.677 30.202 17.943 1.00 19.29 345 LYS A O 1
ATOM 784 N N . ASP A 1 100 ? 46.693 30.762 18.869 1.00 16.39 346 ASP A N 1
ATOM 785 C CA . ASP A 1 100 ? 47.191 30.770 20.241 1.00 15.60 346 ASP A CA 1
ATOM 786 C C . ASP A 1 100 ? 46.218 30.175 21.269 1.00 20.30 346 ASP A C 1
ATOM 787 O O . ASP A 1 100 ? 46.036 30.758 22.349 1.00 19.29 346 ASP A O 1
ATOM 792 N N . TRP A 1 101 ? 45.608 29.018 20.957 1.00 17.34 347 TRP A N 1
ATOM 793 C CA . TRP A 1 101 ? 44.694 28.401 21.906 1.00 17.59 347 TRP A CA 1
ATOM 794 C C . TRP A 1 101 ? 45.452 27.926 23.127 1.00 22.92 347 TRP A C 1
ATOM 795 O O . TRP A 1 101 ? 46.441 27.204 23.018 1.00 22.43 347 TRP A O 1
ATOM 806 N N . ARG A 1 102 ? 44.985 28.363 24.292 1.00 20.69 348 ARG A N 1
ATOM 807 C CA . ARG A 1 102 ? 45.586 28.008 25.562 1.00 22.27 348 ARG A CA 1
ATOM 808 C C . ARG A 1 102 ? 44.477 27.469 26.460 1.00 27.72 348 ARG A C 1
ATOM 809 O O . ARG A 1 102 ? 43.601 28.229 26.861 1.00 27.44 348 ARG A O 1
ATOM 817 N N . ASP A 1 103 ? 44.478 26.146 26.721 1.00 25.44 349 ASP A N 1
ATOM 818 C CA . ASP A 1 103 ? 43.482 25.476 27.560 1.00 25.74 349 ASP A CA 1
ATOM 819 C C . ASP A 1 103 ? 43.508 25.993 28.990 1.00 32.22 349 ASP A C 1
ATOM 820 O O . ASP A 1 103 ? 44.587 26.192 29.552 1.00 33.05 349 ASP A O 1
ATOM 825 N N . LYS A 1 104 ? 42.315 26.175 29.588 1.00 29.61 350 LYS A N 1
ATOM 826 C CA . LYS A 1 1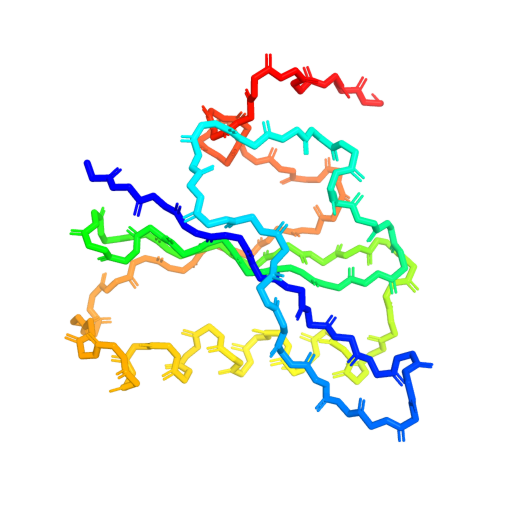04 ? 42.162 26.584 30.989 1.00 48.99 350 LYS A CA 1
ATOM 827 C C . LYS A 1 104 ? 41.795 25.350 31.811 1.00 81.02 350 LYS A C 1
ATOM 828 O O . LYS A 1 104 ? 42.361 24.280 31.609 1.00 53.46 350 LYS A O 1
#

Radius of gyration: 12.64 Å; Cα contacts (8 Å, |Δi|>4): 204; chains: 1; bounding box: 29×28×31 Å

Solvent-accessible surface area: 6066 Å² total; per-residue (Å²): 150,130,0,62,0,23,40,0,8,37,83,84,75,65,72,128,66,38,69,58,11,107,112,35,86,0,30,34,86,66,18,81,26,94,18,0,1,0,1,9,28,7,64,41,96,25,0,0,0,5,28,0,139,85,12,50,86,97,4,83,149,8,0,92,114,4,1,93,68,7,10,144,132,70,135,50,60,193,112,12,114,60,53,59,7,70,34,71,41,25,37,113,75,0,54,138,16,15,143,76,48,196,103,207

Secondary structure (DSSP, 8-state):
---EEEEEE-TTSS-EEEEEESSSSB-GGGS-TTSEEEEEEGGGTEEEEEE-TT--HHHHHHHHHHHHHHHHHTT--TT-EEEEEETT---HHHHTTBSS----

CATH classification: 3.40.20.10

GO terms:
  GO:0005515 protein binding (F, IPI)
  GO:0005509 calcium ion binding (F, TAS)
  GO:0005545 1-phosphatidylinositol binding (F, TAS)
  GO:0003779 actin binding (F, TAS)
  GO:0070062 extracellular exosome (C, HDA)
  GO:0043065 positive regulation of apoptotic process (P, IMP)
  GO:0045654 positive regulation of megakaryocyte differentiation (P, IMP)
  GO:0051014 actin filament severing (P, IMP)
  GO:0051127 positive regulation of actin nucleation (P, IMP)
  GO:0051693 actin filament capping (P, IMP)
  GO:0008285 negative regulation of cell population proliferation (P, IMP)

Sequence (104 aa):
KMAKLYMVSDASGSMRVTVVAEENPFSMAMLLSEECFILDHGAAKQIFVWKGKDANPQERKAAMKTAEEFLQQMNYSKNTQIQVLPEGGETPIFKQFFKDWRDK

Nearest PDB structures (foldseek):
  5a1m-assembly1_A-2  TM=1.010E+00  e=1.797E-22  Homo sapiens
  6ljf-assembly2_B  TM=9.914E-01  e=1.229E-15  Homo sapiens
  1rgi-assembly1_G  TM=9.703E-01  e=4.710E-15  Equus caballus
  3ffn-assembly2_B  TM=8.885E-01  e=1.805E-14  Homo sapiens
  2fgh-assembly1_A  TM=8.914E-01  e=4.420E-14  Equus caballus

Foldseek 3Di:
DWKWKWWFACVVVRTDIGTQGGTFPDAPVSDDLQTWMWIDPLVVLEIEIEHRVNHDPVRLVVSVVVSVVCCVVVVRDPSRYYHYHYVLRDDPVRCVRYPDDDHD

B-factor: mean 23.86, std 13.48, range [8.55, 81.02]

Organism: Homo sapiens (NCBI:txid9606)